Protein AF-A0A2Z4I2Z2-F1 (afdb_monomer)

Mean predicted aligned error: 8.45 Å

Nearest PDB structures (foldseek):
  5da8-assembly2_Y  TM=9.231E-01  e=1.029E-03  Chlorobaculum tepidum TLS
  5da8-assembly1_H  TM=9.108E-01  e=1.251E-03  Chlorobaculum tepidum TLS
  5da8-assembly1_N  TM=9.165E-01  e=1.730E-03  Chlorobaculum tepidum TLS
  6m4v-assembly2_C  TM=3.968E-01  e=5.087E+00  Escherichia coli K-12

Sequence (75 aa):
LKALSVPCSDSKAIAQVGTISANSDETVGKMIAEAMDKVGKEGVITVEEGTGLQDELDVVEGMQFDRGYLSPYFI

Solvent-accessible surface area (backbone atoms only — not comparable to full-atom values): 5185 Å² total; per-residue (Å²): 109,81,90,73,63,76,83,78,81,47,62,68,53,44,18,52,53,36,9,60,73,54,78,66,30,63,68,60,5,45,50,52,25,54,49,45,69,73,52,42,98,85,50,86,89,83,87,76,91,70,96,62,98,66,92,83,88,85,88,74,100,75,83,88,72,99,71,75,75,96,49,88,84,80,113

pLDDT: mean 80.46, std 7.36, range [59.56, 90.19]

InterPro domains:
  IPR001844 Chaperonin Cpn60/GroEL [PTHR45633] (1-75)
  IPR027409 GroEL-like apical domain superfamily [G3DSA:3.50.7.10] (61-75)
  IPR027410 TCP-1-like chaperonin intermediate domain superfamily [G3DSA:3.30.260.10] (7-60)
  IPR027410 TCP-1-like chaperonin intermediate domain superfamily [SSF54849] (7-69)

Organism: Pectobacterium carotovorum (NCBI:txid554)

Secondary structure (DSSP, 8-state):
-TTTPPP--SHHHHHHHHHHHTTT-HHHHHHHHHHHHHH-TT--------SSSS---------------SSGGG-

Structure (mmCIF, N/CA/C/O backbone):
data_AF-A0A2Z4I2Z2-F1
#
_entry.id   AF-A0A2Z4I2Z2-F1
#
loop_
_atom_site.group_PDB
_atom_site.id
_atom_site.type_symbol
_atom_site.label_atom_id
_atom_site.label_alt_id
_atom_site.label_comp_id
_atom_site.label_asym_id
_atom_site.label_entity_id
_atom_site.label_seq_id
_atom_site.pdbx_PDB_ins_code
_atom_site.Cartn_x
_atom_site.Cartn_y
_atom_site.Cartn_z
_atom_site.occupancy
_atom_site.B_iso_or_equiv
_atom_site.auth_seq_id
_atom_site.auth_comp_id
_atom_site.auth_asym_id
_atom_site.auth_atom_id
_atom_site.pdbx_PDB_model_num
ATOM 1 N N . LEU A 1 1 ? 19.535 -4.221 -16.752 1.00 62.34 1 LEU A N 1
ATOM 2 C CA . LEU A 1 1 ? 18.605 -3.879 -15.648 1.00 62.34 1 LEU A CA 1
ATOM 3 C C . LEU A 1 1 ? 17.145 -4.176 -16.005 1.00 62.34 1 LEU A C 1
ATOM 5 O O . LEU A 1 1 ? 16.583 -5.030 -15.343 1.00 62.34 1 LEU A O 1
ATOM 9 N N . LYS A 1 2 ? 16.559 -3.625 -17.087 1.00 69.38 2 LYS A N 1
ATOM 10 C CA . LYS A 1 2 ? 15.182 -3.985 -17.522 1.00 69.38 2 LYS A CA 1
ATOM 11 C C . LYS A 1 2 ? 14.951 -5.477 -17.831 1.00 69.38 2 LYS A C 1
ATOM 13 O O . LYS A 1 2 ? 13.842 -5.957 -17.695 1.00 69.38 2 LYS A O 1
ATOM 18 N N . ALA A 1 3 ? 15.990 -6.219 -18.218 1.00 76.31 3 ALA A N 1
ATOM 19 C CA . ALA A 1 3 ? 15.888 -7.664 -18.455 1.00 76.31 3 ALA A CA 1
ATOM 20 C C . ALA A 1 3 ? 15.818 -8.516 -17.166 1.00 76.31 3 ALA A C 1
ATOM 22 O O . ALA A 1 3 ? 15.510 -9.696 -17.245 1.00 76.31 3 ALA A O 1
ATOM 23 N N . LEU A 1 4 ? 16.128 -7.935 -15.998 1.00 83.50 4 LEU A N 1
ATOM 24 C CA . LEU A 1 4 ? 16.105 -8.613 -14.691 1.00 83.50 4 LEU A CA 1
ATOM 25 C C . LEU A 1 4 ? 14.866 -8.246 -13.860 1.00 83.50 4 LEU A C 1
ATOM 27 O O . LEU A 1 4 ? 14.640 -8.844 -12.814 1.00 83.50 4 LEU A O 1
ATOM 31 N N . SER A 1 5 ? 14.089 -7.242 -14.278 1.00 83.12 5 SER A N 1
ATOM 32 C CA . SER A 1 5 ? 12.902 -6.819 -13.539 1.00 83.12 5 SER A CA 1
ATOM 33 C C . SER A 1 5 ? 11.767 -7.808 -13.761 1.00 83.12 5 SER A C 1
ATOM 35 O O . SER A 1 5 ? 11.358 -8.032 -14.901 1.00 83.12 5 SER A O 1
ATOM 37 N N . VAL A 1 6 ? 11.232 -8.345 -12.670 1.00 81.00 6 VAL A N 1
ATOM 38 C CA . VAL A 1 6 ? 10.016 -9.156 -12.690 1.00 81.00 6 VAL A CA 1
ATOM 39 C C . VAL A 1 6 ? 8.824 -8.233 -12.415 1.00 81.00 6 VAL A C 1
ATOM 41 O O . VAL A 1 6 ? 8.841 -7.519 -11.410 1.00 81.00 6 VAL A O 1
ATOM 44 N N . PRO A 1 7 ? 7.803 -8.197 -13.288 1.00 77.25 7 PRO A N 1
ATOM 45 C CA . PRO A 1 7 ? 6.610 -7.401 -13.041 1.00 77.25 7 PRO A CA 1
ATOM 46 C C . PRO A 1 7 ? 5.820 -7.988 -11.866 1.00 77.25 7 PRO A C 1
ATOM 48 O O . PRO A 1 7 ? 5.367 -9.131 -11.920 1.00 77.25 7 PRO A O 1
ATOM 51 N N . CYS A 1 8 ? 5.622 -7.193 -10.815 1.00 71.56 8 CYS A N 1
ATOM 52 C CA . CYS A 1 8 ? 4.716 -7.539 -9.723 1.00 71.56 8 CYS A CA 1
ATOM 53 C C . CYS A 1 8 ? 3.274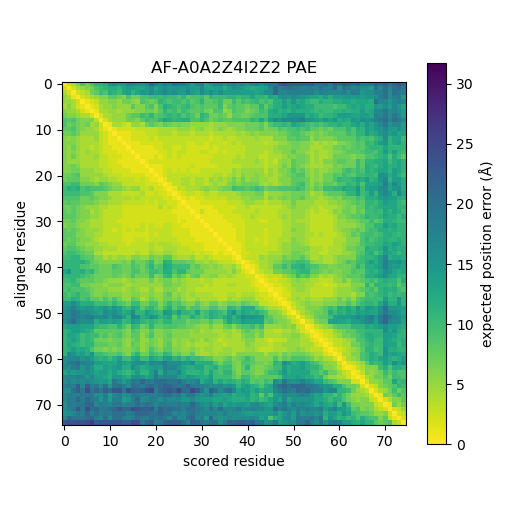 -7.359 -10.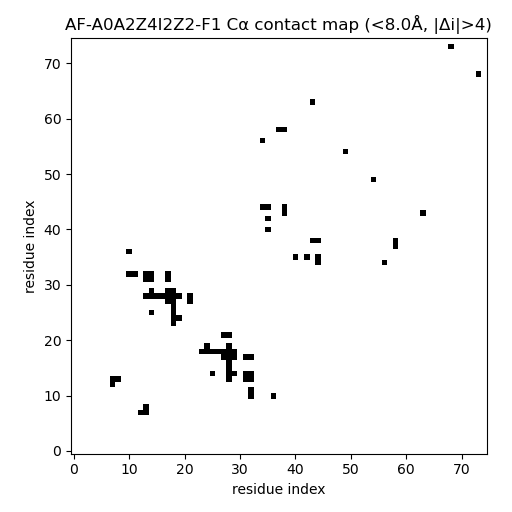207 1.00 71.56 8 CYS A C 1
ATOM 55 O O . CYS A 1 8 ? 2.743 -6.253 -10.209 1.00 71.56 8 CYS A O 1
ATOM 57 N N . SER A 1 9 ? 2.686 -8.449 -10.698 1.00 76.75 9 SER A N 1
ATOM 58 C CA . SER A 1 9 ? 1.310 -8.472 -11.220 1.00 76.75 9 SER A CA 1
ATOM 59 C C . SER A 1 9 ? 0.313 -9.011 -10.195 1.00 76.75 9 SER A C 1
ATOM 61 O O . SER A 1 9 ? -0.882 -8.770 -10.321 1.00 76.75 9 SER A O 1
ATOM 63 N N . ASP A 1 10 ? 0.814 -9.743 -9.200 1.00 84.06 10 ASP A N 1
ATOM 64 C CA . ASP A 1 10 ? 0.004 -10.422 -8.201 1.00 84.06 10 ASP A CA 1
ATOM 65 C C . ASP A 1 10 ? -0.116 -9.573 -6.936 1.00 84.06 10 ASP A C 1
ATOM 67 O O . ASP A 1 10 ? 0.890 -9.112 -6.392 1.00 84.06 10 ASP A O 1
ATOM 71 N N . SER A 1 11 ? -1.333 -9.463 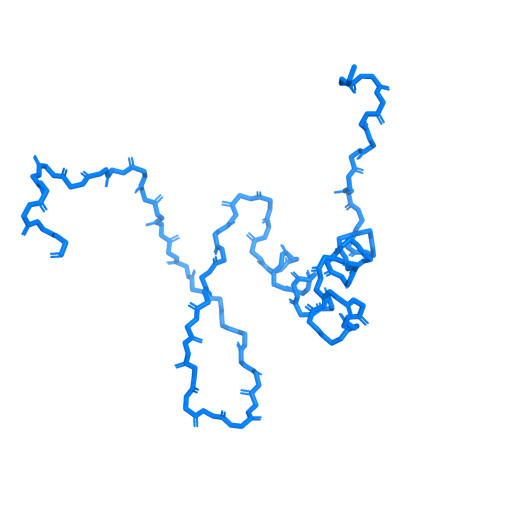-6.402 1.00 80.81 11 SER A N 1
ATOM 72 C CA . SER A 1 11 ? -1.608 -8.794 -5.120 1.00 80.81 11 SER A CA 1
ATOM 73 C C . SER A 1 11 ? -0.750 -9.362 -3.973 1.00 80.81 11 SER A C 1
ATOM 75 O O . SER A 1 11 ? -0.210 -8.623 -3.155 1.00 80.81 11 SER A O 1
ATOM 77 N N . LYS A 1 12 ? -0.463 -10.676 -3.987 1.00 85.12 12 LYS A N 1
ATOM 78 C CA . LYS A 1 12 ? 0.474 -11.308 -3.037 1.00 85.12 12 LYS A CA 1
ATOM 79 C C . LYS A 1 12 ? 1.906 -10.784 -3.142 1.00 85.12 12 LYS A C 1
ATOM 81 O O . LYS A 1 12 ? 2.570 -10.643 -2.120 1.00 85.12 12 LYS A O 1
ATOM 86 N N . ALA A 1 13 ? 2.389 -10.519 -4.356 1.00 86.75 13 ALA A N 1
ATOM 87 C CA . ALA A 1 13 ? 3.726 -9.970 -4.556 1.00 86.75 13 ALA A CA 1
ATOM 88 C C . ALA A 1 13 ? 3.793 -8.523 -4.050 1.00 86.75 13 ALA A C 1
ATOM 90 O O . ALA A 1 13 ? 4.764 -8.150 -3.398 1.00 86.75 13 ALA A O 1
ATOM 91 N N . ILE A 1 14 ? 2.732 -7.740 -4.278 1.00 85.94 14 ILE A N 1
ATOM 92 C CA . ILE A 1 14 ? 2.600 -6.373 -3.756 1.00 85.94 14 ILE A CA 1
ATOM 93 C C . ILE A 1 14 ? 2.589 -6.385 -2.224 1.00 85.94 14 ILE A C 1
ATOM 95 O O . ILE A 1 14 ? 3.357 -5.644 -1.619 1.00 85.94 14 ILE A O 1
ATOM 99 N N . ALA A 1 15 ? 1.806 -7.271 -1.599 1.00 88.44 15 ALA A N 1
ATOM 100 C CA . ALA A 1 15 ? 1.771 -7.423 -0.145 1.00 88.44 15 ALA A CA 1
ATOM 101 C C . ALA A 1 15 ? 3.143 -7.807 0.424 1.00 88.44 15 ALA A C 1
ATOM 103 O O . ALA A 1 15 ? 3.601 -7.202 1.385 1.00 88.44 15 ALA A O 1
ATOM 104 N N . GLN A 1 16 ? 3.838 -8.765 -0.197 1.00 88.25 16 GLN A N 1
ATOM 105 C CA . GLN A 1 16 ? 5.160 -9.199 0.255 1.00 88.25 16 GLN A CA 1
ATOM 106 C C . GLN A 1 16 ? 6.196 -8.072 0.168 1.00 88.25 16 GLN A C 1
ATOM 108 O O . GLN A 1 16 ? 6.960 -7.859 1.109 1.00 88.25 16 GLN A O 1
ATOM 113 N N . VAL A 1 17 ? 6.225 -7.344 -0.951 1.00 89.25 17 VAL A N 1
ATOM 114 C CA . VAL A 1 17 ? 7.119 -6.192 -1.118 1.00 89.25 17 VAL A CA 1
ATOM 115 C C . VAL A 1 17 ? 6.746 -5.090 -0.124 1.00 89.25 17 VAL A C 1
ATOM 117 O O . VAL A 1 17 ? 7.632 -4.566 0.543 1.00 89.25 17 VAL A O 1
ATOM 120 N N . GLY A 1 18 ? 5.451 -4.808 0.043 1.00 87.81 18 GLY A N 1
ATOM 121 C CA . GLY A 1 18 ? 4.928 -3.843 1.008 1.00 87.81 18 GLY A CA 1
ATOM 122 C C . GLY A 1 18 ? 5.325 -4.173 2.445 1.00 87.81 18 GLY A C 1
ATOM 123 O O . GLY A 1 18 ? 5.851 -3.310 3.137 1.00 87.81 18 GLY A O 1
ATOM 124 N N . THR A 1 19 ? 5.177 -5.428 2.871 1.00 90.19 19 THR A N 1
ATOM 125 C CA . THR A 1 19 ? 5.593 -5.905 4.199 1.00 90.19 19 THR A CA 1
ATOM 126 C C . THR A 1 19 ? 7.096 -5.758 4.407 1.00 90.19 19 THR A C 1
ATOM 128 O O . THR A 1 19 ? 7.523 -5.250 5.440 1.00 90.19 19 THR A O 1
ATOM 131 N N . ILE A 1 20 ? 7.920 -6.151 3.430 1.00 90.06 20 ILE A N 1
ATOM 132 C CA . ILE A 1 20 ? 9.381 -6.011 3.538 1.00 90.06 20 ILE A CA 1
ATOM 133 C C . ILE A 1 20 ? 9.775 -4.528 3.629 1.00 90.06 20 ILE A C 1
ATOM 135 O O . ILE A 1 20 ? 10.634 -4.169 4.434 1.00 90.06 20 ILE A O 1
ATOM 139 N N . SER A 1 21 ? 9.135 -3.659 2.842 1.00 88.75 21 SER A N 1
ATOM 140 C CA . SER A 1 21 ? 9.370 -2.212 2.870 1.00 88.75 21 SER A CA 1
ATOM 141 C C . SER A 1 21 ? 8.871 -1.546 4.155 1.00 88.75 21 SER A C 1
ATOM 143 O O . SER A 1 21 ? 9.503 -0.606 4.630 1.00 88.75 21 SER A O 1
ATOM 145 N N . ALA A 1 22 ? 7.798 -2.062 4.752 1.00 88.19 22 ALA A N 1
ATOM 146 C CA . ALA A 1 22 ? 7.219 -1.596 6.009 1.00 88.19 22 ALA A CA 1
ATOM 147 C C . ALA A 1 22 ? 7.885 -2.226 7.249 1.00 88.19 22 ALA A C 1
ATOM 149 O O . ALA A 1 22 ? 7.242 -2.397 8.278 1.00 88.19 22 ALA A O 1
ATOM 150 N N . ASN A 1 23 ? 9.172 -2.587 7.174 1.00 89.50 23 ASN A N 1
ATOM 151 C CA . ASN A 1 23 ? 9.929 -3.176 8.288 1.00 89.50 23 ASN A CA 1
ATOM 152 C C . ASN A 1 23 ? 9.349 -4.512 8.810 1.00 89.50 23 ASN A C 1
ATOM 154 O O . ASN A 1 23 ? 9.323 -4.773 10.010 1.00 89.50 23 ASN A O 1
ATOM 158 N N . SER A 1 24 ? 8.931 -5.386 7.892 1.00 86.81 24 SER A N 1
ATOM 159 C CA . SER A 1 24 ? 8.296 -6.685 8.179 1.00 86.81 24 SER A CA 1
ATOM 160 C C . SER A 1 24 ? 6.934 -6.592 8.873 1.00 86.81 24 SER A C 1
ATOM 162 O O . SER A 1 24 ? 6.518 -7.537 9.541 1.00 86.81 24 SER A O 1
ATOM 164 N N . ASP A 1 25 ? 6.219 -5.483 8.687 1.00 90.00 25 ASP A N 1
ATOM 165 C CA . ASP A 1 25 ? 4.844 -5.346 9.153 1.00 90.00 25 ASP A CA 1
ATOM 166 C C . ASP A 1 25 ? 3.852 -5.965 8.148 1.00 90.00 25 ASP A C 1
ATOM 168 O O . AS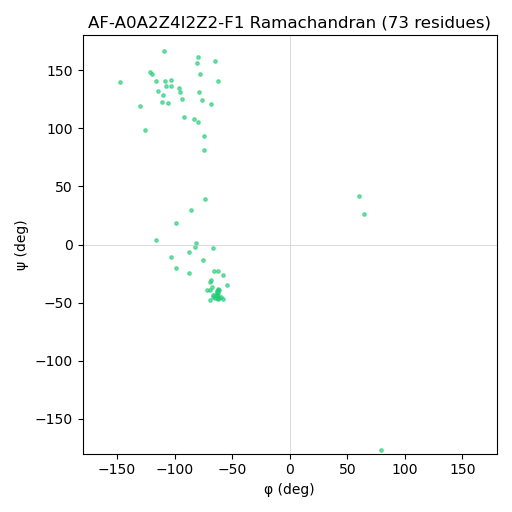P A 1 25 ? 3.625 -5.467 7.037 1.00 90.00 25 ASP A O 1
ATOM 172 N N . GLU A 1 26 ? 3.271 -7.104 8.530 1.00 88.25 26 GLU A N 1
ATOM 173 C CA . GLU A 1 26 ? 2.261 -7.803 7.729 1.00 88.25 26 GLU A CA 1
ATOM 174 C C . GLU A 1 26 ? 0.941 -7.028 7.644 1.00 88.25 26 GLU A C 1
ATOM 176 O O . GLU A 1 26 ? 0.252 -7.108 6.625 1.00 88.25 26 GLU A O 1
ATOM 181 N N . THR A 1 27 ? 0.590 -6.259 8.678 1.00 86.56 27 THR A N 1
ATOM 182 C CA . THR A 1 27 ? -0.665 -5.497 8.719 1.00 86.56 27 THR A CA 1
ATOM 183 C C . THR A 1 27 ? -0.632 -4.351 7.715 1.00 86.56 27 THR A C 1
ATOM 185 O O . THR A 1 27 ? -1.525 -4.243 6.871 1.00 86.56 27 THR A O 1
ATOM 188 N N . VAL A 1 28 ? 0.462 -3.588 7.709 1.00 86.75 28 VAL A N 1
ATOM 189 C CA . VAL A 1 28 ? 0.684 -2.480 6.771 1.00 86.75 28 VAL A CA 1
ATOM 190 C C . VAL A 1 28 ? 0.834 -2.996 5.34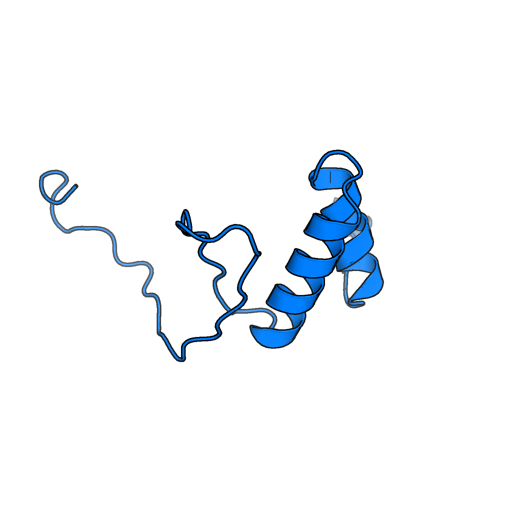2 1.00 86.75 28 VAL A C 1
ATOM 192 O O . VAL A 1 28 ? 0.207 -2.469 4.425 1.00 86.75 28 VAL A O 1
ATOM 195 N N . GLY A 1 29 ? 1.613 -4.061 5.124 1.00 88.44 29 GLY A N 1
ATOM 196 C CA . GLY A 1 29 ? 1.784 -4.628 3.782 1.00 88.44 29 GLY A CA 1
ATOM 197 C C . GLY A 1 29 ? 0.474 -5.134 3.173 1.00 88.44 29 GLY A C 1
ATOM 198 O O . GLY A 1 29 ? 0.218 -4.913 1.986 1.00 88.44 29 GLY A O 1
ATOM 199 N N . LYS A 1 30 ? -0.393 -5.751 3.986 1.00 89.12 30 LYS A N 1
ATOM 200 C CA . LYS A 1 30 ? -1.729 -6.170 3.552 1.00 89.12 30 LYS A CA 1
ATOM 201 C C . LYS A 1 30 ? -2.622 -4.971 3.232 1.00 89.12 30 LYS A C 1
ATOM 203 O O . LYS A 1 30 ? -3.286 -4.984 2.200 1.00 89.12 30 LYS A O 1
ATOM 208 N N . MET A 1 31 ? -2.599 -3.931 4.062 1.00 87.94 31 MET A N 1
ATOM 209 C CA . MET A 1 31 ? -3.374 -2.708 3.838 1.00 87.94 31 MET A CA 1
ATOM 210 C C . MET A 1 31 ? -2.963 -1.991 2.548 1.00 87.94 31 MET A C 1
ATOM 212 O O . MET A 1 31 ? -3.823 -1.577 1.775 1.00 87.94 31 MET A O 1
ATOM 216 N N . ILE A 1 32 ? -1.659 -1.917 2.262 1.00 86.75 32 ILE A N 1
ATOM 217 C CA . ILE A 1 32 ? -1.143 -1.367 1.001 1.00 86.75 32 ILE A CA 1
ATOM 218 C C . ILE A 1 32 ? -1.633 -2.198 -0.187 1.00 86.75 32 ILE A C 1
ATOM 220 O O . ILE A 1 32 ? -2.066 -1.631 -1.187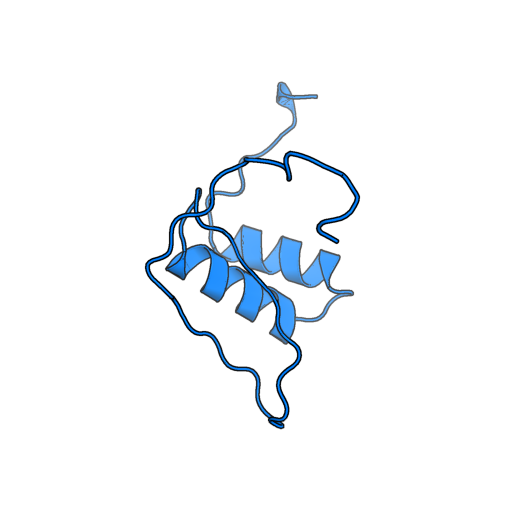 1.00 86.75 32 ILE A O 1
ATOM 224 N N . ALA A 1 33 ? -1.590 -3.530 -0.096 1.00 87.56 33 ALA A N 1
ATOM 225 C CA . ALA A 1 33 ? -2.083 -4.394 -1.167 1.00 87.56 33 ALA A CA 1
ATOM 226 C C . ALA A 1 33 ? -3.591 -4.210 -1.408 1.00 87.56 33 ALA A C 1
ATOM 228 O O . ALA A 1 33 ? -4.007 -4.068 -2.554 1.00 87.56 33 ALA A O 1
ATOM 229 N N . GLU A 1 34 ? -4.394 -4.127 -0.343 1.00 87.81 34 GLU A N 1
ATOM 230 C CA . GLU A 1 34 ? -5.833 -3.853 -0.437 1.00 87.81 34 GLU A CA 1
ATOM 231 C C . GLU A 1 34 ? -6.121 -2.466 -1.039 1.00 87.81 34 GLU A C 1
ATOM 233 O O . GLU A 1 34 ? -7.017 -2.333 -1.875 1.00 87.81 34 GLU A O 1
ATOM 238 N N . ALA A 1 35 ? -5.347 -1.440 -0.674 1.00 87.44 35 ALA A N 1
ATOM 239 C CA . ALA A 1 35 ? -5.461 -0.101 -1.251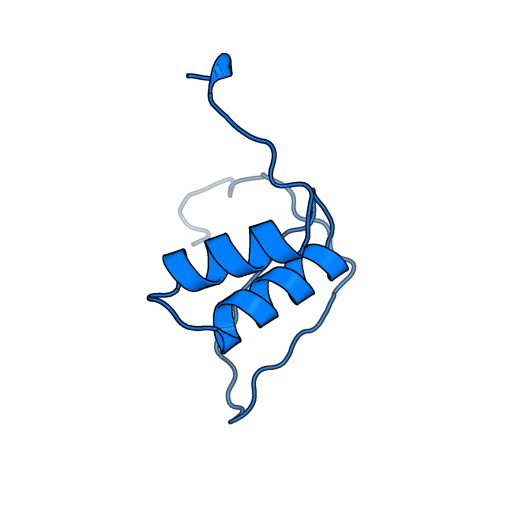 1.00 87.44 35 ALA A CA 1
ATOM 240 C C . ALA A 1 35 ? -5.101 -0.088 -2.746 1.00 87.44 35 ALA A C 1
ATOM 242 O O . ALA A 1 35 ? -5.852 0.452 -3.559 1.00 87.44 35 ALA A O 1
ATOM 243 N N . MET A 1 36 ? -3.997 -0.739 -3.125 1.00 85.81 36 MET A N 1
ATOM 244 C CA . MET A 1 36 ? -3.561 -0.874 -4.520 1.00 85.81 36 MET A CA 1
ATOM 245 C C . MET A 1 36 ? -4.578 -1.647 -5.370 1.00 85.81 36 MET A C 1
ATOM 247 O O . MET A 1 36 ? -4.833 -1.264 -6.512 1.00 85.81 36 MET A O 1
ATOM 251 N N . ASP A 1 37 ? -5.190 -2.700 -4.822 1.00 85.81 37 ASP A N 1
ATOM 252 C CA . ASP A 1 37 ? -6.230 -3.475 -5.508 1.00 85.81 37 ASP A CA 1
ATOM 253 C C . ASP A 1 37 ? -7.513 -2.652 -5.716 1.00 85.81 37 ASP A C 1
ATOM 255 O O . ASP A 1 37 ? -8.149 -2.767 -6.766 1.00 85.81 37 ASP A O 1
ATOM 259 N N . LYS A 1 38 ? -7.886 -1.792 -4.754 1.00 84.44 38 LYS A N 1
ATOM 260 C CA . LYS A 1 38 ? -9.048 -0.896 -4.884 1.00 84.44 38 LYS A CA 1
ATOM 261 C C . LYS A 1 38 ? -8.815 0.256 -5.870 1.00 84.44 38 LYS A C 1
ATOM 263 O O . LYS A 1 38 ? -9.740 0.613 -6.594 1.00 84.44 38 LYS A O 1
ATOM 268 N N . VAL A 1 39 ? -7.618 0.848 -5.886 1.00 83.25 39 VAL A N 1
ATOM 269 C CA . VAL A 1 39 ? -7.308 2.052 -6.683 1.00 83.25 39 VAL A CA 1
ATOM 270 C C . VAL A 1 39 ? -6.841 1.720 -8.111 1.00 83.25 39 VAL A C 1
ATOM 272 O O . VAL A 1 39 ? -7.003 2.525 -9.029 1.00 83.25 39 VAL A O 1
ATOM 275 N N . GLY A 1 40 ? -6.288 0.522 -8.326 1.00 79.88 40 GLY A N 1
ATOM 276 C CA . GLY A 1 40 ? -5.753 0.078 -9.612 1.00 79.88 40 GLY A CA 1
ATOM 277 C C . GLY A 1 40 ? -4.358 0.635 -9.930 1.00 79.88 40 GLY A C 1
ATOM 278 O O . GLY A 1 40 ? -3.732 1.331 -9.138 1.00 79.88 40 GLY A O 1
ATOM 279 N N . LYS A 1 41 ? -3.833 0.315 -11.122 1.00 74.94 41 LYS A N 1
ATOM 280 C CA . LYS A 1 41 ? -2.435 0.619 -11.506 1.00 74.94 41 LYS A CA 1
ATOM 281 C C . LYS A 1 41 ? -2.099 2.107 -11.641 1.00 74.94 41 LYS A C 1
ATOM 283 O O . LYS A 1 41 ? -0.921 2.444 -11.589 1.00 74.94 41 LYS A O 1
ATOM 288 N N . GLU A 1 42 ? -3.095 2.954 -11.877 1.00 76.38 42 GLU A N 1
ATOM 289 C CA . GLU A 1 42 ? -2.907 4.392 -12.130 1.00 76.38 42 GLU A CA 1
ATOM 290 C C . GLU A 1 42 ? -3.539 5.277 -11.049 1.00 76.38 42 GLU A C 1
ATOM 292 O O . GLU A 1 42 ? -3.535 6.498 -11.183 1.00 76.38 42 GLU A O 1
ATOM 297 N N . GLY A 1 43 ? -4.098 4.691 -9.988 1.00 74.94 43 GLY A N 1
ATOM 298 C CA . GLY A 1 43 ? -4.671 5.484 -8.907 1.00 74.94 43 GLY A CA 1
ATOM 299 C C . GLY A 1 43 ? -3.602 5.993 -7.943 1.00 74.94 43 GLY A C 1
ATOM 300 O O . GLY A 1 43 ? -2.503 5.444 -7.835 1.00 74.94 43 GLY A O 1
ATOM 301 N N . VAL A 1 44 ? -3.935 7.076 -7.248 1.00 82.69 44 VAL A N 1
ATOM 302 C CA . VAL A 1 44 ? -3.051 7.710 -6.272 1.00 82.69 44 VAL A CA 1
ATOM 303 C C . VAL A 1 44 ? -3.510 7.350 -4.868 1.00 82.69 44 VAL A C 1
ATOM 305 O O . VAL A 1 44 ? -4.701 7.381 -4.572 1.00 82.69 44 VAL A O 1
ATOM 308 N N . ILE A 1 45 ? -2.550 7.013 -4.009 1.00 84.75 45 ILE A N 1
ATOM 309 C CA . ILE A 1 45 ? -2.784 6.731 -2.596 1.00 84.75 45 ILE A CA 1
ATOM 310 C C . ILE A 1 45 ? -2.274 7.922 -1.792 1.00 84.75 45 ILE A C 1
ATOM 312 O O . ILE A 1 45 ? -1.097 8.277 -1.870 1.00 84.75 45 ILE A O 1
ATOM 316 N N . THR A 1 46 ? -3.163 8.525 -1.015 1.00 84.44 46 THR A N 1
ATOM 317 C CA . THR A 1 46 ? -2.846 9.570 -0.041 1.00 84.44 46 THR A CA 1
ATOM 318 C C . THR A 1 46 ? -2.989 9.011 1.364 1.00 84.44 46 THR A C 1
ATOM 320 O O . THR A 1 46 ? -3.894 8.228 1.638 1.00 84.44 46 THR A O 1
ATOM 323 N N . VAL A 1 47 ? -2.076 9.407 2.248 1.00 84.94 47 VAL A N 1
ATOM 324 C CA . VAL A 1 47 ? -2.106 9.039 3.665 1.00 84.94 47 VAL A CA 1
ATOM 325 C C . VAL A 1 47 ? -2.432 10.295 4.456 1.00 84.94 47 VAL A C 1
ATOM 327 O O . VAL A 1 47 ? -1.773 11.319 4.278 1.00 84.94 47 VAL A O 1
ATOM 330 N N . GLU A 1 48 ? -3.431 10.202 5.324 1.00 83.56 48 GLU A N 1
ATOM 331 C CA . GLU A 1 48 ? -3.813 11.265 6.249 1.00 83.56 48 GLU A CA 1
ATOM 332 C C . GLU A 1 48 ? -3.685 10.763 7.688 1.00 83.56 48 GLU A C 1
ATOM 334 O O . GLU A 1 48 ? -3.880 9.580 7.972 1.00 83.56 48 GLU A O 1
ATOM 339 N N . GLU A 1 49 ? -3.324 11.660 8.604 1.00 81.75 49 GLU A N 1
ATOM 340 C CA . GLU A 1 49 ? -3.250 11.333 10.026 1.00 81.75 49 GLU A CA 1
ATOM 341 C C . GLU A 1 49 ? -4.664 11.355 10.619 1.00 81.75 49 GLU A C 1
ATOM 343 O O . GLU A 1 49 ? -5.268 12.413 10.808 1.00 81.75 49 GLU A O 1
ATOM 348 N N . GLY A 1 50 ? -5.216 10.169 10.874 1.00 77.44 50 GLY A N 1
ATOM 349 C CA . GLY A 1 50 ? -6.526 10.016 11.494 1.00 77.44 50 GLY A CA 1
ATOM 350 C C . GLY A 1 50 ? -6.481 10.238 13.007 1.00 77.44 50 GLY A C 1
ATOM 351 O O . GLY A 1 50 ? -5.529 9.869 13.686 1.00 77.44 50 GLY A O 1
ATOM 352 N N . THR A 1 51 ? -7.558 10.789 13.571 1.00 78.62 51 THR A N 1
ATOM 353 C CA . THR A 1 51 ? -7.747 10.880 15.033 1.00 78.62 51 THR A CA 1
ATOM 354 C C . THR A 1 51 ? -8.301 9.588 15.651 1.00 78.62 51 THR A C 1
ATOM 356 O O . THR A 1 51 ? -8.548 9.531 16.856 1.00 78.62 51 THR A O 1
ATOM 359 N N . GLY A 1 52 ? -8.579 8.578 14.822 1.00 78.88 52 GLY A N 1
ATOM 360 C CA . GLY A 1 52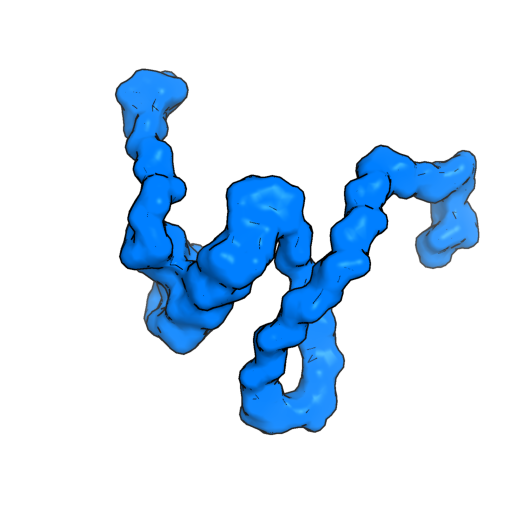 ? -9.110 7.280 15.228 1.00 78.88 52 GLY A CA 1
ATOM 361 C C . GLY A 1 52 ? -8.039 6.344 15.794 1.00 78.88 52 GLY A C 1
ATOM 362 O O . GLY A 1 52 ? -6.847 6.523 15.581 1.00 78.88 52 GLY A O 1
ATOM 363 N N . LEU A 1 53 ? -8.482 5.315 16.521 1.00 76.56 53 LEU A N 1
ATOM 364 C CA . LEU A 1 53 ? -7.629 4.204 16.979 1.00 76.56 53 LEU A CA 1
ATOM 365 C C . LEU A 1 53 ? -7.521 3.072 15.943 1.00 76.56 53 LEU A C 1
ATOM 367 O O . LEU A 1 53 ? -6.813 2.098 16.186 1.00 76.56 53 LEU A O 1
ATOM 371 N N . GLN A 1 54 ? -8.290 3.152 14.856 1.00 79.31 54 GLN A N 1
ATOM 372 C CA . GLN A 1 54 ? -8.384 2.135 13.814 1.00 79.31 54 GLN A CA 1
ATOM 373 C C . GLN A 1 54 ? -7.994 2.742 12.474 1.00 79.31 54 GLN A C 1
ATOM 375 O O . GLN A 1 54 ? -8.244 3.923 12.234 1.00 79.31 54 GLN A O 1
ATOM 380 N N . ASP A 1 55 ? -7.417 1.910 11.617 1.00 81.44 55 ASP A N 1
ATOM 381 C CA . ASP A 1 55 ? -7.068 2.284 10.256 1.00 81.44 55 ASP A CA 1
ATOM 382 C C . ASP A 1 55 ? -8.314 2.247 9.362 1.00 81.44 55 ASP A C 1
ATOM 384 O O . ASP A 1 55 ? -9.058 1.260 9.351 1.00 81.44 55 ASP A O 1
ATOM 388 N N . GLU A 1 56 ? -8.535 3.313 8.596 1.00 81.38 56 GLU A N 1
ATOM 389 C CA . GLU A 1 56 ? -9.655 3.440 7.662 1.00 81.38 56 GLU A CA 1
ATOM 390 C C . GLU A 1 56 ? -9.135 3.534 6.219 1.00 81.38 56 GLU A C 1
ATOM 392 O O . GLU A 1 56 ? -8.114 4.164 5.946 1.00 81.38 56 GLU A O 1
ATOM 397 N N . LEU A 1 57 ? -9.832 2.875 5.285 1.00 82.12 57 LEU A N 1
ATOM 398 C CA . LEU A 1 57 ? -9.491 2.861 3.861 1.00 82.12 57 LEU A CA 1
ATOM 399 C C . LEU A 1 57 ? -10.695 3.308 3.034 1.00 82.12 57 LEU A C 1
ATOM 401 O O . LEU A 1 57 ? -11.554 2.487 2.685 1.00 82.12 57 LEU A O 1
ATOM 405 N N . ASP A 1 58 ? -10.683 4.580 2.654 1.00 82.00 58 ASP A N 1
ATOM 406 C CA . ASP A 1 58 ? -11.687 5.183 1.787 1.00 82.00 58 ASP A CA 1
ATOM 407 C C . ASP A 1 58 ? -11.172 5.365 0.360 1.00 82.00 58 ASP A C 1
ATOM 409 O O . ASP A 1 58 ? -10.014 5.702 0.115 1.00 82.00 58 ASP A O 1
ATOM 413 N N . VAL A 1 59 ? -12.062 5.126 -0.604 1.00 81.00 59 VAL A N 1
ATOM 414 C CA . VAL A 1 59 ? -11.795 5.343 -2.028 1.00 81.00 59 VAL A CA 1
ATOM 415 C C . VAL A 1 59 ? -12.649 6.509 -2.482 1.00 81.00 59 VAL A C 1
ATOM 417 O O . VAL A 1 59 ? -13.874 6.463 -2.375 1.00 81.00 59 VAL A O 1
ATOM 420 N N . VAL A 1 60 ? -12.002 7.541 -3.010 1.00 78.62 60 VAL A N 1
ATOM 421 C CA . VAL A 1 60 ? -12.672 8.725 -3.545 1.00 78.62 60 VAL A CA 1
ATOM 422 C C . VAL A 1 60 ? -12.426 8.793 -5.044 1.00 78.62 60 VAL A C 1
ATOM 424 O O . VAL A 1 60 ? -11.291 8.670 -5.502 1.00 78.62 60 VAL A O 1
ATOM 427 N N . GLU A 1 61 ? -13.487 9.009 -5.818 1.00 72.00 61 GLU A N 1
ATOM 428 C CA . GLU A 1 61 ? -13.385 9.269 -7.255 1.00 72.00 61 GLU A CA 1
ATOM 429 C C . GLU A 1 61 ? -12.869 10.699 -7.470 1.00 72.00 61 GLU A C 1
ATOM 431 O O . GLU A 1 61 ? -13.625 11.652 -7.657 1.00 72.00 61 GLU A O 1
ATOM 436 N N . GLY A 1 62 ? -11.552 10.855 -7.359 1.00 70.75 62 GLY A N 1
ATOM 437 C CA . GLY A 1 62 ? -10.834 12.100 -7.595 1.00 70.75 62 GLY A CA 1
ATOM 438 C C . GLY A 1 62 ? -10.008 12.051 -8.877 1.00 70.75 62 GLY A C 1
ATOM 439 O O . GLY A 1 62 ? -9.759 10.997 -9.455 1.00 70.75 62 GLY A O 1
ATOM 440 N N . MET A 1 63 ? -9.543 13.216 -9.316 1.00 68.88 63 MET A N 1
ATOM 441 C CA . MET A 1 63 ? -8.577 13.336 -10.403 1.00 68.88 63 MET A CA 1
ATOM 442 C C . MET A 1 63 ? -7.449 14.241 -9.927 1.00 68.88 63 MET A C 1
ATOM 444 O O . MET A 1 63 ? -7.679 15.404 -9.594 1.00 68.88 63 MET A O 1
ATOM 448 N N . GLN A 1 64 ? -6.232 13.706 -9.897 1.00 68.38 64 GLN A N 1
ATOM 449 C CA . GLN A 1 64 ? -5.033 14.477 -9.607 1.00 68.38 64 GLN A CA 1
ATOM 450 C C . GLN A 1 64 ? -4.390 14.918 -10.920 1.00 68.38 64 GLN A C 1
ATOM 452 O O . GLN A 1 64 ? -4.207 14.123 -11.838 1.00 68.38 64 GLN A O 1
ATOM 457 N N . PHE A 1 65 ? -4.055 16.202 -11.013 1.00 68.44 65 PHE A N 1
ATOM 458 C CA . PHE A 1 65 ? -3.284 16.744 -12.124 1.00 68.44 65 PHE A CA 1
ATOM 459 C C . PHE A 1 65 ? -1.871 17.063 -11.649 1.00 68.44 65 PHE A C 1
ATOM 461 O O . PHE A 1 65 ? -1.709 17.732 -10.630 1.00 68.44 65 PHE A O 1
ATOM 468 N N . ASP A 1 66 ? -0.863 16.719 -12.450 1.00 70.69 66 ASP A N 1
ATOM 469 C CA . ASP A 1 66 ? 0.544 17.083 -12.217 1.00 70.69 66 ASP A CA 1
ATOM 470 C C . ASP A 1 66 ? 0.835 18.576 -12.498 1.00 70.69 66 ASP A C 1
ATOM 472 O O . ASP A 1 66 ? 1.856 18.946 -13.082 1.00 70.69 66 ASP A O 1
ATOM 476 N N . ARG A 1 67 ? -0.085 19.480 -12.138 1.00 69.69 67 ARG A N 1
ATOM 477 C CA . ARG A 1 67 ? 0.111 20.926 -12.278 1.00 69.69 67 ARG A CA 1
ATOM 478 C C . ARG A 1 67 ? 0.703 21.492 -10.994 1.00 69.69 67 ARG A C 1
ATOM 480 O O . ARG A 1 67 ? 0.019 21.595 -9.983 1.00 69.69 67 ARG A O 1
ATOM 487 N N . GLY A 1 68 ? 1.969 21.898 -11.062 1.00 71.12 68 GLY A N 1
ATOM 488 C CA . GLY A 1 68 ? 2.606 22.679 -10.003 1.00 71.12 68 GLY A CA 1
ATOM 489 C C . GLY A 1 68 ? 1.968 24.063 -9.839 1.00 71.12 68 GLY A C 1
ATOM 490 O O . GLY A 1 68 ? 1.341 24.596 -10.759 1.00 71.12 68 GLY A O 1
ATOM 491 N N . TYR A 1 69 ? 2.145 24.661 -8.662 1.00 73.31 69 TYR A N 1
ATOM 492 C CA . TYR A 1 69 ? 1.696 26.024 -8.393 1.00 73.31 69 TYR A CA 1
ATOM 493 C C . TYR A 1 69 ? 2.412 27.029 -9.304 1.00 73.31 69 TYR A C 1
ATOM 495 O O . TYR A 1 69 ? 3.615 26.932 -9.542 1.00 73.31 69 TYR A O 1
ATOM 503 N N . LEU A 1 70 ? 1.676 28.037 -9.785 1.00 74.19 70 LEU A N 1
ATOM 504 C CA . LEU A 1 70 ? 2.214 29.101 -10.645 1.00 74.19 70 LEU A CA 1
ATOM 505 C C . LEU A 1 70 ? 3.307 29.929 -9.944 1.00 74.19 70 LEU A C 1
ATOM 507 O O . LEU A 1 70 ? 4.122 30.573 -10.599 1.00 74.19 70 LEU A O 1
ATOM 511 N N . SER A 1 71 ? 3.311 29.933 -8.611 1.00 70.50 71 SER A N 1
ATOM 512 C CA . SER A 1 71 ? 4.255 30.685 -7.798 1.00 70.50 71 SER A CA 1
ATOM 513 C C . SER A 1 71 ? 4.548 29.936 -6.492 1.00 70.50 71 SER A C 1
ATOM 515 O O . SER A 1 71 ? 3.617 29.402 -5.888 1.00 70.50 71 SER A O 1
ATOM 517 N N . PRO A 1 72 ? 5.807 29.923 -6.019 1.00 72.94 72 PRO A N 1
ATOM 518 C CA . PRO A 1 72 ? 6.211 29.240 -4.787 1.00 72.94 72 PRO A CA 1
ATOM 519 C C . PRO A 1 72 ? 5.628 29.847 -3.497 1.00 72.94 72 PRO A C 1
ATOM 521 O O . PRO A 1 72 ? 5.841 29.292 -2.428 1.00 72.94 72 PRO A O 1
ATOM 524 N N . TYR A 1 73 ? 4.878 30.955 -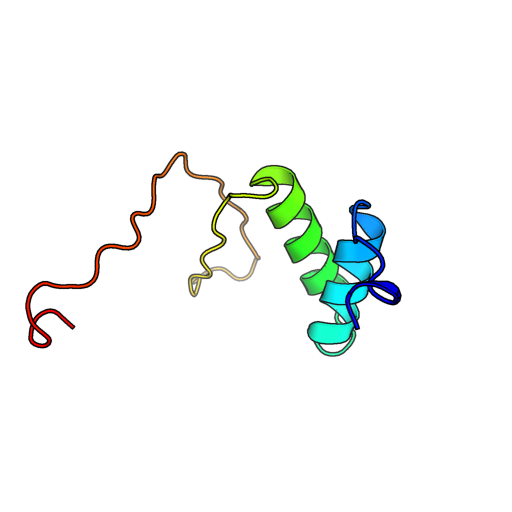3.577 1.00 74.19 73 TYR A N 1
ATOM 525 C CA . TYR A 1 73 ? 4.158 31.553 -2.440 1.00 74.19 73 TYR A CA 1
ATOM 526 C C . TYR A 1 73 ? 2.807 30.882 -2.120 1.00 74.19 73 TYR A C 1
ATOM 528 O O . TYR A 1 73 ? 2.105 31.343 -1.227 1.00 74.19 73 TYR A O 1
ATOM 536 N N . PHE A 1 74 ? 2.420 29.836 -2.858 1.00 67.25 74 PHE A N 1
ATOM 537 C CA . PHE A 1 74 ? 1.179 29.075 -2.644 1.00 67.25 74 PHE A CA 1
ATOM 538 C C . PHE A 1 74 ? 1.384 27.763 -1.857 1.00 67.25 74 PHE A C 1
ATOM 540 O O . PHE A 1 74 ? 0.533 26.879 -1.928 1.00 67.25 74 PHE A O 1
ATOM 547 N N . ILE A 1 75 ? 2.509 27.640 -1.144 1.00 59.56 75 ILE A N 1
ATOM 548 C CA . ILE A 1 75 ? 2.793 26.566 -0.176 1.00 59.56 75 ILE A CA 1
ATOM 549 C C . ILE A 1 75 ? 2.371 27.010 1.222 1.00 59.56 75 ILE A C 1
ATOM 551 O O . ILE A 1 75 ? 2.680 28.172 1.574 1.00 59.56 75 ILE A O 1
#

Foldseek 3Di:
DVVPDDDPPDLVSQLVVQCVVVVNDSVRSNVRSVLCVVQDDPGDDDDDDDPDPDDDRDDDPDDDDPDDDPDPVVD

Radius of gyration: 15.91 Å; Cα contacts (8 Å, |Δi|>4): 44; chains: 1; bounding box: 32×43×35 Å